Protein AF-S9SXY9-F1 (afdb_monomer_lite)

Foldseek 3Di:
DVVVVLVVLLVVLVVCLLVLLLVLLLVQLVCCVPPPVRDADVVSLLVSLVVSLVSNVVSCVVRVVSLCVVLVVLVPDDPVVLVCQLVVLVVVLVVLVVVLVVLVCVVVVVVVVCVVVVPDPDDPVVVVVVVVVSSVVSSVSSSVNSSSSSNSSSSNSNSVCSVCVVVVVVVVVVVVVVVVVD

Sequence (182 aa):
MKEFLKSREFKKIKLHLGLSIYLLSLVATIKGAVNSGNTFQLLECLSIGVSAFLISFVGMFGNEKTFDDWKGLFNKKSKREKIFFLISPIVLSFLVFVFYYLFIKVPVFFEWLNKVLGLPQEDYLVINITDIFIYFVTLVWNFVCYIVTSMMISMELTFIGIIFFDRISEYYSQIGEKKIND

Organism: NCBI:txid1333865

Structure (mmCIF, N/CA/C/O backbone):
data_AF-S9SXY9-F1
#
_entry.id   AF-S9SXY9-F1
#
loop_
_atom_site.group_PDB
_atom_site.id
_atom_site.type_symbol
_atom_site.label_atom_id
_atom_site.label_alt_id
_atom_site.label_comp_id
_atom_site.label_asym_id
_atom_site.label_entity_id
_atom_site.label_seq_id
_atom_site.pdbx_PDB_ins_code
_atom_site.Cartn_x
_atom_site.Cartn_y
_atom_site.Cartn_z
_atom_site.occupancy
_atom_site.B_iso_or_equiv
_atom_site.auth_seq_id
_atom_site.auth_comp_id
_atom_site.auth_asym_id
_atom_site.auth_atom_id
_atom_site.pdbx_PDB_model_num
ATOM 1 N N . MET A 1 1 ? -28.760 18.469 10.370 1.00 58.09 1 MET A N 1
ATOM 2 C CA . MET A 1 1 ? -27.496 19.248 10.294 1.00 58.09 1 MET A CA 1
ATOM 3 C C . MET A 1 1 ? -26.276 18.461 10.792 1.00 58.09 1 MET A C 1
ATOM 5 O O . MET A 1 1 ? -25.319 18.361 10.037 1.00 58.09 1 MET A O 1
ATOM 9 N N . LYS A 1 2 ? -26.309 17.838 11.987 1.00 61.16 2 LYS A N 1
ATOM 10 C CA . LYS A 1 2 ? -25.191 17.019 12.518 1.00 61.16 2 LYS A CA 1
ATOM 11 C C . LYS A 1 2 ? -24.764 15.854 11.606 1.00 61.16 2 LYS A C 1
ATOM 13 O O . LYS A 1 2 ? -23.576 15.694 11.358 1.00 61.16 2 LYS A O 1
ATOM 18 N N . GLU A 1 3 ? -25.704 15.091 11.042 1.00 61.41 3 GLU A N 1
ATOM 19 C CA . GLU A 1 3 ? -25.364 13.993 10.112 1.00 61.41 3 GLU A CA 1
ATOM 20 C C . GLU A 1 3 ? -24.757 14.480 8.790 1.00 61.41 3 GLU A C 1
ATOM 22 O O . GLU A 1 3 ? -23.839 13.858 8.260 1.00 61.41 3 GLU A O 1
ATOM 27 N N . PHE A 1 4 ? -25.220 15.625 8.285 1.00 56.97 4 PHE A N 1
ATOM 28 C CA . PHE A 1 4 ? -24.675 16.237 7.074 1.00 56.97 4 PHE A CA 1
ATOM 29 C C . PHE A 1 4 ? -23.229 16.715 7.282 1.00 56.97 4 PHE A C 1
ATOM 31 O O . PHE A 1 4 ? -22.378 16.512 6.417 1.00 56.97 4 PHE A O 1
ATOM 38 N N . LEU A 1 5 ? -22.929 17.291 8.453 1.00 60.47 5 LEU A N 1
ATOM 39 C CA . LEU A 1 5 ? -21.571 17.691 8.834 1.00 60.47 5 LEU A CA 1
ATOM 40 C C . LEU A 1 5 ? -20.643 16.472 8.985 1.00 60.47 5 LEU A C 1
ATOM 42 O O . LEU A 1 5 ? -19.595 16.449 8.341 1.00 60.47 5 LEU A O 1
ATOM 46 N N . LYS A 1 6 ? -21.081 15.413 9.688 1.00 63.28 6 LYS A N 1
ATOM 47 C CA . LYS A 1 6 ? -20.341 14.135 9.800 1.00 63.28 6 LYS A CA 1
ATOM 48 C C . LYS A 1 6 ? -20.058 13.500 8.431 1.00 63.28 6 LYS A C 1
ATOM 50 O O . LYS A 1 6 ? -18.955 13.021 8.175 1.00 63.28 6 LYS A O 1
ATOM 55 N N . SER A 1 7 ? -21.037 13.520 7.521 1.00 66.38 7 SER A N 1
ATOM 56 C CA . SER A 1 7 ? -20.883 13.007 6.150 1.00 66.38 7 SER A CA 1
ATOM 57 C C . SER A 1 7 ? -19.852 13.805 5.343 1.00 66.38 7 SER A C 1
ATOM 59 O O . SER A 1 7 ? -19.031 13.231 4.622 1.00 66.38 7 SER A O 1
ATOM 61 N N . ARG A 1 8 ? -19.852 15.137 5.481 1.00 67.56 8 ARG A N 1
ATOM 62 C CA . ARG A 1 8 ? -18.902 16.020 4.795 1.00 67.56 8 ARG A CA 1
ATOM 63 C C . ARG A 1 8 ? -17.474 15.832 5.305 1.00 67.56 8 ARG A C 1
ATOM 65 O O . ARG A 1 8 ? -16.553 15.798 4.494 1.00 67.56 8 ARG A O 1
ATOM 72 N N . GLU A 1 9 ? -17.287 15.692 6.613 1.00 73.06 9 GLU A N 1
ATOM 73 C CA . GLU A 1 9 ? -15.974 15.428 7.217 1.00 73.06 9 GLU A CA 1
ATOM 74 C C . GLU A 1 9 ? -15.414 14.074 6.785 1.00 73.06 9 GLU A C 1
ATOM 76 O O . GLU A 1 9 ? -14.259 13.988 6.373 1.00 73.06 9 GLU A O 1
ATOM 81 N N . PHE A 1 10 ? -16.253 13.040 6.734 1.00 71.25 10 PHE A N 1
ATOM 82 C CA . PHE A 1 10 ? -15.831 11.731 6.242 1.00 71.25 10 PHE A CA 1
ATOM 83 C C . PHE A 1 10 ? -15.423 11.749 4.761 1.00 71.25 10 PHE A C 1
ATOM 85 O O . PHE A 1 10 ? -14.427 11.133 4.376 1.00 71.25 10 PHE A O 1
ATOM 92 N N . LYS A 1 11 ? -16.142 12.503 3.916 1.00 78.25 11 LYS A N 1
ATOM 93 C CA . LYS A 1 11 ? -15.737 12.725 2.517 1.00 78.25 11 LYS A CA 1
ATOM 94 C C . LYS A 1 11 ? -14.382 13.428 2.416 1.00 78.25 11 LYS A C 1
ATOM 96 O O . LYS A 1 11 ? -13.577 13.042 1.573 1.00 78.25 11 LYS A O 1
ATOM 101 N N . LYS A 1 12 ? -14.110 14.419 3.274 1.00 81.50 12 LYS A N 1
ATOM 102 C CA . LYS A 1 12 ? -12.800 15.088 3.325 1.00 81.50 12 LYS A CA 1
ATOM 103 C C . LYS A 1 12 ? -11.689 14.114 3.706 1.00 81.50 12 LYS A C 1
ATOM 105 O O . LYS A 1 12 ? -10.676 14.088 3.024 1.00 81.50 12 LYS A O 1
ATOM 110 N N . ILE A 1 13 ? -11.892 13.282 4.728 1.00 79.38 13 ILE A N 1
ATOM 111 C CA . ILE A 1 13 ? -10.900 12.282 5.166 1.00 79.38 13 ILE A CA 1
ATOM 112 C C . ILE A 1 13 ? -10.555 11.318 4.028 1.00 79.38 13 ILE A C 1
ATOM 114 O O . ILE A 1 13 ? -9.381 11.107 3.741 1.00 79.38 13 ILE A O 1
ATOM 118 N N . LYS A 1 14 ? -11.563 10.791 3.319 1.00 81.44 14 LYS A N 1
ATOM 119 C CA . LYS A 1 14 ? -11.339 9.923 2.149 1.00 81.44 14 LYS A CA 1
ATOM 120 C C . LYS A 1 14 ? -10.548 10.615 1.044 1.00 81.44 14 LYS A C 1
ATOM 122 O O . LYS A 1 14 ? -9.677 9.998 0.437 1.00 81.44 14 LYS A O 1
ATOM 127 N N . LEU A 1 15 ? -10.854 11.883 0.785 1.00 85.31 15 LEU A N 1
ATOM 128 C CA . LEU A 1 15 ? -10.149 12.672 -0.217 1.00 85.31 15 LEU A CA 1
ATOM 129 C C . LEU A 1 15 ? -8.693 12.904 0.200 1.00 85.31 15 LEU A C 1
ATOM 131 O O . LEU A 1 15 ? -7.800 12.676 -0.608 1.00 85.31 15 LEU A O 1
ATOM 135 N N . HIS A 1 16 ? -8.445 13.279 1.458 1.00 85.31 16 HIS A N 1
ATOM 136 C CA . HIS A 1 16 ? -7.093 13.453 1.991 1.00 85.31 16 HIS A CA 1
ATOM 137 C C . HIS A 1 16 ? -6.281 12.159 1.938 1.00 85.31 16 HIS A C 1
ATOM 139 O O . HIS A 1 16 ? -5.134 12.203 1.511 1.00 85.31 16 HIS A O 1
ATOM 145 N N . LEU A 1 17 ? -6.886 11.020 2.285 1.00 86.81 17 LEU A N 1
ATOM 146 C CA . LEU A 1 17 ? -6.261 9.700 2.202 1.00 86.81 17 LEU A CA 1
ATOM 147 C C . LEU A 1 17 ? -5.847 9.343 0.765 1.00 86.81 17 LEU A C 1
ATOM 149 O O . LEU A 1 17 ? -4.712 8.935 0.516 1.00 86.81 17 LEU A O 1
ATOM 153 N N . GLY A 1 18 ? -6.766 9.508 -0.191 1.00 84.75 18 GLY A N 1
ATOM 154 C CA . GLY A 1 18 ? -6.484 9.231 -1.599 1.00 84.75 18 GLY A CA 1
ATOM 155 C C . GLY A 1 18 ? -5.393 10.148 -2.152 1.00 84.75 18 GLY A C 1
ATOM 156 O O . GLY A 1 18 ? -4.448 9.680 -2.786 1.00 84.75 18 GLY A O 1
ATOM 157 N N . LEU A 1 19 ? -5.485 11.446 -1.851 1.00 87.88 19 LEU A N 1
ATOM 158 C CA . LEU A 1 19 ? -4.517 12.442 -2.299 1.00 87.88 19 LEU A CA 1
ATOM 159 C C . LEU A 1 19 ? -3.129 12.203 -1.685 1.00 87.88 19 LEU A C 1
ATOM 161 O O . LEU A 1 19 ? -2.131 12.329 -2.389 1.00 87.88 19 LEU A O 1
ATOM 165 N N . SER A 1 20 ? -3.049 11.828 -0.402 1.00 89.19 20 SER A N 1
ATOM 166 C CA . SER A 1 20 ? -1.771 11.568 0.268 1.00 89.19 20 SER A CA 1
ATOM 167 C C . SER A 1 20 ? -1.061 10.356 -0.320 1.00 89.19 20 SER A C 1
ATOM 169 O O . SER A 1 20 ? 0.129 10.439 -0.607 1.00 89.19 20 SER A O 1
ATOM 171 N N . ILE A 1 21 ? -1.782 9.252 -0.553 1.00 91.25 21 ILE A N 1
ATOM 172 C CA . ILE A 1 21 ? -1.192 8.060 -1.176 1.00 91.25 21 ILE A CA 1
ATOM 173 C C . ILE A 1 21 ? -0.708 8.399 -2.585 1.00 91.25 21 ILE A C 1
ATOM 175 O O . ILE A 1 21 ? 0.423 8.067 -2.930 1.00 91.25 21 ILE A O 1
ATOM 179 N N . TYR A 1 22 ? -1.527 9.095 -3.377 1.00 93.06 22 TYR A N 1
ATOM 180 C CA . TYR A 1 22 ? -1.173 9.476 -4.742 1.00 93.06 22 TYR A CA 1
ATOM 181 C C . TYR A 1 22 ? 0.085 10.354 -4.787 1.00 93.06 22 TYR A C 1
ATOM 183 O O . TYR A 1 22 ? 1.048 10.026 -5.479 1.00 93.06 22 TYR A O 1
ATOM 191 N N . LEU A 1 23 ? 0.102 11.450 -4.021 1.00 91.75 23 LEU A N 1
ATOM 192 C CA . LEU A 1 23 ? 1.211 12.406 -4.025 1.00 91.75 23 LEU A CA 1
ATOM 193 C C . LEU A 1 23 ? 2.496 11.793 -3.472 1.00 91.75 23 LEU A C 1
ATOM 195 O O . LEU A 1 23 ? 3.558 11.985 -4.057 1.00 91.75 23 LEU A O 1
ATOM 199 N N . LEU A 1 24 ? 2.424 11.028 -2.382 1.00 92.62 24 LEU A N 1
ATOM 200 C CA . LEU A 1 24 ? 3.620 10.394 -1.835 1.00 92.62 24 LEU A CA 1
ATOM 201 C C . LEU A 1 24 ? 4.151 9.285 -2.752 1.00 92.62 24 LEU A C 1
ATOM 203 O O . LEU A 1 24 ? 5.363 9.153 -2.896 1.00 92.62 24 LEU A O 1
ATOM 207 N N . SER A 1 25 ? 3.272 8.541 -3.430 1.00 92.38 25 SER A N 1
ATOM 208 C CA . SER A 1 25 ? 3.687 7.548 -4.434 1.00 92.38 25 SER A CA 1
ATOM 209 C C . SER A 1 25 ? 4.377 8.214 -5.623 1.00 92.38 25 SER A C 1
ATOM 211 O O . SER A 1 25 ? 5.359 7.689 -6.146 1.00 92.38 25 SER A O 1
ATOM 213 N N . LEU A 1 26 ? 3.910 9.402 -6.026 1.00 92.00 26 LEU A N 1
ATOM 214 C CA . LEU A 1 26 ? 4.546 10.203 -7.072 1.00 92.00 26 LEU A CA 1
ATOM 215 C C . LEU A 1 26 ? 5.954 10.625 -6.634 1.00 92.00 26 LEU A C 1
ATOM 217 O O . LEU A 1 26 ? 6.915 10.428 -7.374 1.00 92.00 26 LEU A O 1
ATOM 221 N N . VAL A 1 27 ? 6.083 11.148 -5.411 1.00 90.75 27 VAL A N 1
ATOM 222 C CA . VAL A 1 27 ? 7.375 11.543 -4.831 1.00 90.75 27 VAL A CA 1
ATOM 223 C C . VAL A 1 27 ? 8.329 10.350 -4.756 1.00 90.75 27 VAL A C 1
ATOM 225 O O . VAL A 1 27 ? 9.476 10.472 -5.184 1.00 90.75 27 VAL A O 1
ATOM 228 N N . ALA A 1 28 ? 7.866 9.190 -4.286 1.00 90.81 28 ALA A N 1
ATOM 229 C CA . ALA A 1 28 ? 8.668 7.969 -4.220 1.00 90.81 28 ALA A CA 1
ATOM 230 C C . ALA A 1 28 ? 9.111 7.489 -5.611 1.00 90.81 28 ALA A C 1
ATOM 232 O O . ALA A 1 28 ? 10.259 7.086 -5.790 1.00 90.81 28 ALA A O 1
ATOM 233 N N . THR A 1 29 ? 8.242 7.605 -6.618 1.00 88.06 29 THR A N 1
ATOM 234 C CA . THR A 1 29 ? 8.566 7.255 -8.009 1.00 88.06 29 THR A CA 1
ATOM 235 C C . THR A 1 29 ? 9.650 8.167 -8.575 1.00 88.06 29 THR A C 1
ATOM 237 O O . THR A 1 29 ? 10.644 7.681 -9.110 1.00 88.06 29 THR A O 1
ATOM 240 N N . ILE A 1 30 ? 9.505 9.487 -8.409 1.00 87.06 30 ILE A N 1
ATOM 241 C CA . ILE A 1 30 ? 10.501 10.468 -8.866 1.00 87.06 30 ILE A CA 1
ATOM 242 C C . ILE A 1 30 ? 11.830 10.246 -8.139 1.00 87.06 30 ILE A C 1
ATOM 244 O O . ILE A 1 30 ? 12.882 10.187 -8.771 1.00 87.06 30 ILE A O 1
ATOM 248 N N . LYS A 1 31 ? 11.795 10.055 -6.815 1.00 86.94 31 LYS A N 1
ATOM 249 C CA . LYS A 1 31 ? 12.986 9.747 -6.013 1.00 86.94 31 LYS A CA 1
ATOM 250 C C . LYS A 1 31 ? 13.667 8.467 -6.499 1.00 86.94 31 LYS A C 1
ATOM 252 O O . LYS A 1 31 ? 14.889 8.442 -6.617 1.00 86.94 31 LYS A O 1
ATOM 257 N N . GLY A 1 32 ? 12.887 7.436 -6.818 1.00 84.06 32 GLY A N 1
ATOM 258 C CA . GLY A 1 32 ? 13.380 6.174 -7.357 1.00 84.06 32 GLY A CA 1
ATOM 259 C C . GLY A 1 32 ? 14.069 6.338 -8.714 1.00 84.06 32 GLY A C 1
ATOM 260 O O . GLY A 1 32 ? 15.161 5.800 -8.925 1.00 84.06 32 GLY A O 1
ATOM 261 N N . ALA A 1 33 ? 13.460 7.125 -9.604 1.00 82.81 33 ALA A N 1
ATOM 262 C CA . ALA A 1 33 ? 13.981 7.458 -10.926 1.00 82.81 33 ALA A CA 1
ATOM 263 C C . ALA A 1 33 ? 15.299 8.248 -10.861 1.00 82.81 33 ALA A C 1
ATOM 265 O O . ALA A 1 33 ? 16.221 7.939 -11.612 1.00 82.81 33 ALA A O 1
ATOM 266 N N . VAL A 1 34 ? 15.407 9.212 -9.939 1.00 83.19 34 VAL A N 1
ATOM 267 C CA . VAL A 1 34 ? 16.585 10.088 -9.802 1.00 83.19 34 VAL A CA 1
ATOM 268 C C . VAL A 1 34 ? 17.732 9.412 -9.043 1.00 83.19 34 VAL A C 1
ATOM 270 O O . VAL A 1 34 ? 18.881 9.526 -9.456 1.00 83.19 34 VAL A O 1
ATOM 273 N N . ASN A 1 35 ? 17.445 8.696 -7.949 1.00 79.81 35 ASN A N 1
ATOM 274 C CA . ASN A 1 35 ? 18.482 8.254 -7.003 1.00 79.81 35 ASN A CA 1
ATOM 275 C C . ASN A 1 35 ? 18.799 6.755 -7.047 1.00 79.81 35 ASN A C 1
ATOM 277 O O . ASN A 1 35 ? 19.782 6.330 -6.448 1.00 79.81 35 ASN A O 1
ATOM 281 N N . SER A 1 36 ? 17.967 5.932 -7.691 1.00 70.06 36 SER A N 1
ATOM 282 C CA . SER A 1 36 ? 18.099 4.469 -7.605 1.00 70.06 36 SER A CA 1
ATOM 283 C C . SER A 1 36 ? 17.848 3.747 -8.924 1.00 70.06 36 SER A C 1
ATOM 285 O O . SER A 1 36 ? 17.390 2.608 -8.923 1.00 70.06 36 SER A O 1
ATOM 287 N N . GLY A 1 37 ? 18.102 4.410 -10.055 1.00 72.12 37 GLY A N 1
ATOM 288 C CA . GLY A 1 37 ? 17.982 3.787 -11.376 1.00 72.12 37 GLY A CA 1
ATOM 289 C C . GLY A 1 37 ? 16.571 3.282 -11.687 1.00 72.12 37 GLY A C 1
ATOM 290 O O . GLY A 1 37 ? 16.428 2.246 -12.324 1.00 72.12 37 GLY A O 1
ATOM 291 N N . ASN A 1 38 ? 15.537 3.986 -11.209 1.00 75.31 38 ASN A N 1
ATOM 292 C CA . ASN A 1 38 ? 14.130 3.609 -11.377 1.00 75.31 38 ASN A CA 1
ATOM 293 C C . ASN A 1 38 ? 13.785 2.233 -10.767 1.00 75.31 38 ASN A C 1
ATOM 295 O O . ASN A 1 38 ? 13.028 1.450 -11.339 1.00 75.31 38 ASN A O 1
ATOM 299 N N . THR A 1 39 ? 14.344 1.930 -9.592 1.00 79.88 39 THR A N 1
ATOM 300 C CA . THR A 1 39 ? 14.008 0.719 -8.832 1.00 79.88 39 THR A CA 1
ATOM 301 C C . THR A 1 39 ? 12.906 0.976 -7.805 1.00 79.88 39 THR A C 1
ATOM 303 O O . THR A 1 39 ? 12.825 2.039 -7.182 1.00 79.88 39 THR A O 1
ATOM 306 N N . PHE A 1 40 ? 12.038 -0.018 -7.624 1.00 83.62 40 PHE A N 1
ATOM 307 C CA . PHE A 1 40 ? 11.000 -0.005 -6.601 1.00 83.62 40 PHE A CA 1
ATOM 308 C C . PHE A 1 40 ? 11.579 -0.183 -5.192 1.00 83.62 40 PHE A C 1
ATOM 310 O O . PHE A 1 40 ? 12.392 -1.075 -4.946 1.00 83.62 40 PHE A O 1
ATOM 317 N N . GLN A 1 41 ? 11.102 0.626 -4.246 1.00 87.75 41 GLN A N 1
ATOM 318 C CA . GLN A 1 41 ? 11.558 0.636 -2.859 1.00 87.75 41 GLN A CA 1
ATOM 319 C C . GLN A 1 41 ? 10.403 0.313 -1.906 1.00 87.75 41 GLN A C 1
ATOM 321 O O . GLN A 1 41 ? 9.564 1.155 -1.589 1.00 87.75 41 GLN A O 1
ATOM 326 N N . LEU A 1 42 ? 10.387 -0.910 -1.374 1.00 86.38 42 LEU A N 1
ATOM 327 C CA . LEU A 1 42 ? 9.345 -1.348 -0.438 1.00 86.38 42 LEU A CA 1
ATOM 328 C C . LEU A 1 42 ? 9.270 -0.481 0.832 1.00 86.38 42 LEU A C 1
ATOM 330 O O . LEU A 1 42 ? 8.190 -0.269 1.381 1.00 86.38 42 LEU A O 1
ATOM 334 N N . LEU A 1 43 ? 10.406 0.050 1.289 1.00 88.69 43 LEU A N 1
ATOM 335 C CA . LEU A 1 43 ? 10.459 0.900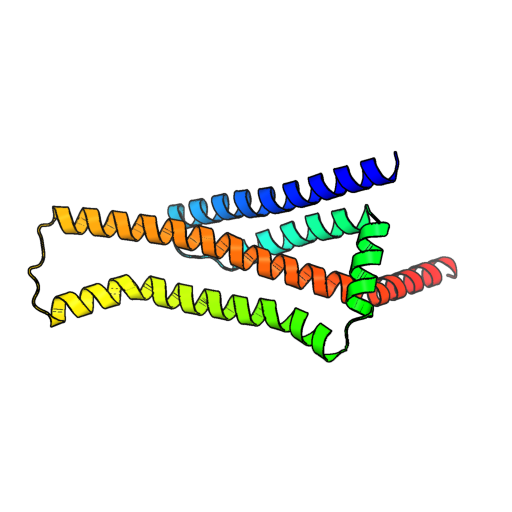 2.478 1.00 88.69 43 LEU A CA 1
ATOM 336 C C . LEU A 1 43 ? 9.634 2.185 2.313 1.00 88.69 43 LEU A C 1
ATOM 338 O O . LEU A 1 43 ? 8.946 2.601 3.244 1.00 88.69 43 LEU A O 1
ATOM 342 N N . GLU A 1 44 ? 9.646 2.777 1.118 1.00 91.50 44 GLU A N 1
ATOM 343 C CA . GLU A 1 44 ? 8.809 3.939 0.811 1.00 91.50 44 GLU A CA 1
ATOM 344 C C . GLU A 1 44 ? 7.325 3.550 0.874 1.00 91.50 44 GLU A C 1
ATOM 346 O O . GLU A 1 44 ? 6.527 4.261 1.480 1.00 91.50 44 GLU A O 1
ATOM 351 N N . CYS A 1 45 ? 6.950 2.365 0.374 1.00 91.38 45 CYS A N 1
ATOM 352 C CA . CYS A 1 45 ? 5.567 1.889 0.469 1.00 91.38 45 CYS A CA 1
ATOM 353 C C . CYS A 1 45 ? 5.081 1.756 1.917 1.00 91.38 45 CYS A C 1
ATOM 355 O O . CYS A 1 45 ? 3.931 2.100 2.199 1.00 91.38 45 CYS A O 1
ATOM 357 N N . LEU A 1 46 ? 5.946 1.271 2.819 1.00 90.88 46 LEU A N 1
ATOM 358 C CA . LEU A 1 46 ? 5.674 1.180 4.257 1.00 90.88 46 LEU A CA 1
ATOM 359 C C . LEU A 1 46 ? 5.454 2.564 4.869 1.00 90.88 46 LEU A C 1
ATOM 361 O O . LEU A 1 46 ? 4.452 2.767 5.549 1.00 90.88 46 LEU A O 1
ATOM 365 N N . SER A 1 47 ? 6.334 3.525 4.579 1.00 91.88 47 SER A N 1
ATOM 366 C CA . SER A 1 47 ? 6.209 4.910 5.057 1.00 91.88 47 SER A CA 1
ATOM 367 C C . SER A 1 47 ? 4.882 5.552 4.630 1.00 91.88 47 SER A C 1
ATOM 369 O O . SER A 1 47 ? 4.141 6.112 5.448 1.00 91.88 47 SER A O 1
ATOM 371 N N . ILE A 1 48 ? 4.527 5.398 3.352 1.00 93.06 48 ILE A N 1
ATOM 372 C CA . ILE A 1 48 ? 3.270 5.905 2.792 1.00 93.06 48 ILE A CA 1
ATOM 373 C C . ILE A 1 48 ? 2.074 5.181 3.414 1.00 93.06 48 ILE A C 1
ATOM 375 O O . ILE A 1 48 ? 1.108 5.826 3.815 1.00 93.06 48 ILE A O 1
ATOM 379 N N . GLY A 1 49 ? 2.138 3.853 3.524 1.00 91.25 49 GLY A N 1
ATOM 380 C CA . GLY A 1 49 ? 1.066 3.026 4.073 1.00 91.25 49 GLY A CA 1
ATOM 381 C C . GLY A 1 49 ? 0.770 3.332 5.541 1.00 91.25 49 GLY A C 1
ATOM 382 O O . GLY A 1 49 ? -0.395 3.463 5.912 1.00 91.25 49 GLY A O 1
ATOM 383 N N . VAL A 1 50 ? 1.805 3.527 6.364 1.00 91.38 50 VAL A N 1
ATOM 384 C CA . VAL A 1 50 ? 1.671 3.948 7.769 1.00 91.38 50 VAL A CA 1
ATOM 385 C C . VAL A 1 50 ? 1.065 5.347 7.857 1.00 91.38 50 VAL A C 1
ATOM 387 O O . VAL A 1 50 ? 0.141 5.569 8.636 1.00 91.38 50 VAL A O 1
ATOM 390 N N . SER A 1 51 ? 1.525 6.281 7.024 1.00 91.75 51 SER A N 1
ATOM 391 C CA . SER A 1 51 ? 0.986 7.647 6.989 1.00 91.75 51 SER A CA 1
ATOM 392 C C . SER A 1 51 ? -0.496 7.661 6.595 1.00 91.75 51 SER A C 1
ATOM 394 O O . SER A 1 51 ? -1.320 8.301 7.246 1.00 91.75 51 SER A O 1
ATOM 396 N N . ALA A 1 52 ? -0.855 6.893 5.566 1.00 90.88 52 ALA A N 1
ATOM 397 C CA . ALA A 1 52 ? -2.228 6.705 5.117 1.00 90.88 52 ALA A CA 1
ATOM 398 C C . ALA A 1 52 ? -3.102 6.037 6.192 1.00 90.88 52 ALA A C 1
ATOM 400 O O . ALA A 1 52 ? -4.224 6.476 6.442 1.00 90.88 52 ALA A O 1
ATOM 401 N N . PHE A 1 53 ? -2.573 5.019 6.879 1.00 90.62 53 PHE A N 1
ATOM 402 C CA . PHE A 1 53 ? -3.228 4.412 8.037 1.00 90.62 53 PHE A CA 1
ATOM 403 C C . PHE A 1 53 ? -3.523 5.453 9.118 1.00 90.62 53 PHE A C 1
ATOM 405 O O . PHE A 1 53 ? -4.666 5.541 9.551 1.00 90.62 53 PHE A O 1
ATOM 412 N N . LEU A 1 54 ? -2.549 6.277 9.512 1.00 88.69 54 LEU A N 1
ATOM 413 C CA . LEU A 1 54 ? -2.751 7.298 10.542 1.00 88.69 54 LEU A CA 1
ATOM 414 C C . LEU A 1 54 ? -3.844 8.297 10.145 1.00 88.69 54 LEU A C 1
ATOM 416 O O . LEU A 1 54 ? -4.727 8.580 10.950 1.00 88.69 54 LEU A O 1
ATOM 420 N N . ILE A 1 55 ? -3.843 8.772 8.895 1.00 85.69 55 ILE A N 1
ATOM 421 C CA . ILE A 1 55 ? -4.884 9.674 8.375 1.00 85.69 55 ILE A CA 1
ATOM 422 C C . ILE A 1 55 ? -6.265 9.012 8.457 1.00 85.69 55 ILE A C 1
ATOM 424 O O . ILE A 1 55 ? -7.223 9.621 8.940 1.00 85.69 55 ILE A O 1
ATOM 428 N N . SER A 1 56 ? -6.374 7.763 7.998 1.00 82.88 56 SER A N 1
ATOM 429 C CA . SER A 1 56 ? -7.638 7.026 8.001 1.00 82.88 56 SER A CA 1
ATOM 430 C C . SER A 1 56 ? -8.119 6.728 9.420 1.00 82.88 56 SER A C 1
ATOM 432 O O . SER A 1 56 ? -9.288 6.940 9.734 1.00 82.88 56 SER A O 1
ATOM 434 N N . PHE A 1 57 ? -7.225 6.265 10.290 1.00 81.25 57 PHE A N 1
ATOM 435 C CA . PHE A 1 57 ? -7.545 5.833 11.643 1.00 81.25 57 PHE A CA 1
ATOM 436 C C . PHE A 1 57 ? -7.918 7.017 12.537 1.00 81.25 57 PHE A C 1
ATOM 438 O O . PHE A 1 57 ? -8.963 6.978 13.180 1.00 81.25 57 PHE A O 1
ATOM 445 N N . VAL A 1 58 ? -7.146 8.111 12.505 1.00 81.81 58 VAL A N 1
ATOM 446 C CA . VAL A 1 58 ? -7.485 9.361 13.213 1.00 81.81 58 VAL A CA 1
ATOM 447 C C . VAL A 1 58 ? -8.795 9.940 12.682 1.00 81.81 58 VAL A C 1
ATOM 449 O O . VAL A 1 58 ? -9.657 10.345 13.462 1.00 81.81 58 VAL A O 1
ATOM 452 N N . GLY A 1 59 ? -8.987 9.936 11.361 1.00 77.62 59 GLY A N 1
ATOM 453 C CA . GLY A 1 59 ? -10.222 10.414 10.746 1.00 77.62 59 GLY A CA 1
ATOM 454 C C . GLY A 1 59 ? -11.453 9.585 11.132 1.00 77.62 59 GLY A C 1
ATOM 455 O O . GLY A 1 59 ? -12.524 10.143 11.368 1.00 77.62 59 GLY A O 1
ATOM 456 N N . MET A 1 60 ? -11.313 8.262 11.230 1.00 75.81 60 MET A N 1
ATOM 457 C CA . MET A 1 60 ? -12.367 7.380 11.731 1.00 75.81 60 MET A CA 1
ATOM 458 C C . MET A 1 60 ? -12.652 7.628 13.214 1.00 75.81 60 MET A C 1
ATOM 460 O O . MET A 1 60 ? -13.819 7.744 13.572 1.00 75.81 60 MET A O 1
ATOM 464 N N . PHE A 1 61 ? -11.618 7.768 14.050 1.00 73.75 61 PHE A N 1
ATOM 465 C CA . PHE A 1 61 ? -11.765 8.074 15.478 1.00 73.75 61 PHE A CA 1
ATOM 466 C C . PHE A 1 61 ? -12.505 9.384 15.734 1.00 73.75 61 PHE A C 1
ATOM 468 O O . PHE A 1 61 ? -13.387 9.439 16.586 1.00 73.75 61 PHE A O 1
ATOM 475 N N . GLY A 1 62 ? -12.211 10.426 14.952 1.00 71.19 62 GLY A N 1
ATOM 476 C CA . GLY A 1 62 ? -12.927 11.703 15.022 1.00 71.19 62 GLY A CA 1
ATOM 477 C C . GLY A 1 62 ? -14.414 11.607 14.646 1.00 71.19 62 GLY A C 1
ATOM 478 O O . GLY A 1 62 ? -15.173 12.549 14.867 1.00 71.19 62 GLY A O 1
ATOM 479 N N . ASN A 1 63 ? -14.858 10.474 14.094 1.00 74.75 63 ASN A N 1
ATOM 480 C CA . ASN A 1 63 ? -16.242 10.209 13.734 1.00 74.75 63 ASN A CA 1
ATOM 481 C C . ASN A 1 63 ? -16.726 8.888 14.355 1.00 74.75 63 ASN A C 1
ATOM 483 O O . ASN A 1 63 ? -16.875 7.883 13.661 1.00 74.75 63 ASN A O 1
ATOM 487 N N . GLU A 1 64 ? -17.077 8.937 15.644 1.00 71.88 64 GLU A N 1
ATOM 488 C CA . GLU A 1 64 ? -17.554 7.792 16.448 1.00 71.88 64 GLU A CA 1
ATOM 489 C C . GLU A 1 64 ? -18.583 6.906 15.732 1.00 71.88 64 GLU A C 1
ATOM 491 O O . GLU A 1 64 ? -18.468 5.692 15.754 1.00 71.88 64 GLU A O 1
ATOM 496 N N . LYS A 1 65 ? -19.532 7.499 14.989 1.00 76.50 65 LYS A N 1
ATOM 497 C CA . LYS A 1 65 ? -20.568 6.728 14.269 1.00 76.50 65 LYS A CA 1
ATOM 498 C C . LYS A 1 65 ? -19.935 5.827 13.208 1.00 76.50 65 LYS A C 1
ATOM 500 O O . LYS A 1 65 ? -20.301 4.673 13.072 1.00 76.50 65 LYS A O 1
ATOM 505 N N . THR A 1 66 ? -18.964 6.359 12.470 1.00 74.25 66 THR A N 1
ATOM 506 C CA . THR A 1 66 ? -18.261 5.595 11.434 1.00 74.25 66 THR A CA 1
ATOM 507 C C . THR A 1 66 ? -17.342 4.555 12.054 1.00 74.25 66 THR A C 1
ATOM 509 O O . THR A 1 66 ? -17.273 3.437 11.554 1.00 74.25 66 THR A O 1
ATOM 512 N N . PHE A 1 67 ? -16.645 4.906 13.134 1.00 80.19 67 PHE A N 1
ATOM 513 C CA . PHE A 1 67 ? -15.803 3.957 13.848 1.00 80.19 67 PHE A CA 1
ATOM 514 C C . PHE A 1 67 ? -16.621 2.777 14.392 1.00 80.19 67 PHE A C 1
ATOM 516 O O . PHE A 1 67 ? -16.277 1.627 14.122 1.00 80.19 67 PHE A O 1
ATOM 523 N N . ASP A 1 68 ? -17.744 3.054 15.053 1.00 80.69 68 ASP A N 1
ATOM 524 C CA . ASP A 1 68 ? -18.652 2.044 15.597 1.00 80.69 68 ASP A CA 1
ATOM 525 C C . ASP A 1 68 ? -19.325 1.215 14.503 1.00 80.69 68 ASP A C 1
ATOM 527 O O . ASP A 1 68 ? -19.442 -0.002 14.648 1.00 80.69 68 ASP A O 1
ATOM 531 N N . ASP A 1 69 ? -19.706 1.831 13.379 1.00 82.25 69 ASP A N 1
ATOM 532 C CA . ASP A 1 69 ? -20.242 1.114 12.220 1.00 82.25 69 ASP A CA 1
ATOM 533 C C . ASP A 1 69 ? -19.205 0.119 11.676 1.00 82.25 69 ASP A C 1
ATOM 535 O O . ASP A 1 69 ? -19.515 -1.057 11.475 1.00 82.25 69 ASP A O 1
ATOM 539 N N . TRP A 1 70 ? -17.955 0.554 11.482 1.00 80.44 70 TRP A N 1
ATOM 540 C CA . TRP A 1 70 ? -16.868 -0.301 10.996 1.00 80.44 70 TRP A CA 1
ATOM 541 C C . TRP A 1 70 ? -16.523 -1.409 11.988 1.00 80.44 70 TRP A C 1
ATOM 543 O O . TRP A 1 70 ? -16.442 -2.580 11.610 1.00 80.44 70 TRP A O 1
ATOM 553 N N . LYS A 1 71 ? -16.378 -1.065 13.266 1.00 84.12 71 LYS A N 1
ATOM 554 C CA . LYS A 1 71 ? -16.133 -2.016 14.348 1.00 84.12 71 LYS A CA 1
ATOM 555 C C . LYS A 1 71 ? -17.271 -3.029 14.466 1.00 84.12 71 LYS A C 1
ATOM 557 O O . LYS A 1 71 ? -17.016 -4.226 14.562 1.00 84.12 71 LYS A O 1
ATOM 562 N N . GLY A 1 72 ? -18.523 -2.586 14.387 1.00 82.44 72 GLY A N 1
ATOM 563 C CA . GLY A 1 72 ? -19.709 -3.439 14.398 1.00 82.44 72 GLY A CA 1
ATOM 564 C C . GLY A 1 72 ? -19.764 -4.379 13.194 1.00 82.44 72 GLY A C 1
ATOM 565 O O . GLY A 1 72 ? -20.068 -5.563 13.346 1.00 82.44 72 GLY A O 1
ATOM 566 N N . LEU A 1 73 ? -19.410 -3.888 12.006 1.00 82.31 73 LEU A N 1
ATOM 567 C CA . LEU A 1 73 ? -19.329 -4.685 10.780 1.00 82.31 73 LEU A CA 1
ATOM 568 C C . LEU A 1 73 ? -18.247 -5.767 10.898 1.00 82.31 73 LEU A C 1
ATOM 570 O O . LEU A 1 73 ? -18.489 -6.917 10.535 1.00 82.31 73 LEU A O 1
ATOM 574 N N . PHE A 1 74 ? -17.090 -5.437 11.477 1.00 78.62 74 PHE A N 1
ATOM 575 C CA . PHE A 1 74 ? -16.030 -6.407 11.750 1.00 78.62 74 PHE A CA 1
ATOM 576 C C . PHE A 1 74 ? -16.396 -7.391 12.859 1.00 78.62 74 PHE A C 1
ATOM 578 O O . PHE A 1 74 ? -16.136 -8.583 12.718 1.00 78.62 74 PHE A O 1
ATOM 585 N N . ASN A 1 75 ? -17.042 -6.946 13.934 1.00 79.38 75 ASN A N 1
ATOM 586 C CA . ASN A 1 75 ? -17.421 -7.813 15.048 1.00 79.38 75 ASN A CA 1
ATOM 587 C C . ASN A 1 75 ? -18.493 -8.838 14.676 1.00 79.38 75 ASN A C 1
ATOM 589 O O . ASN A 1 75 ? -18.441 -9.955 15.185 1.00 79.38 75 ASN A O 1
ATOM 593 N N . LYS A 1 76 ? -19.390 -8.498 13.744 1.00 83.56 76 LYS A N 1
ATOM 594 C CA . LYS A 1 76 ? -20.396 -9.421 13.195 1.00 83.56 76 LYS A CA 1
ATOM 595 C C . LYS A 1 76 ? -19.807 -10.519 12.303 1.00 83.56 76 LYS A C 1
ATOM 597 O O . LYS A 1 76 ? -20.475 -11.523 12.079 1.00 83.56 76 LYS A O 1
ATOM 602 N N . LYS A 1 77 ? -18.582 -10.352 11.790 1.00 83.12 77 LYS A N 1
ATOM 603 C CA . LYS A 1 77 ? -17.918 -11.366 10.959 1.00 83.12 77 LYS A CA 1
ATOM 604 C C . LYS A 1 77 ? -17.460 -12.557 11.798 1.00 83.12 77 LYS A C 1
ATOM 606 O O . LYS A 1 77 ? -16.947 -12.404 12.909 1.00 83.12 77 LYS A O 1
ATOM 611 N N . SER A 1 78 ? -17.575 -13.749 11.225 1.00 86.12 78 SER A N 1
ATOM 612 C CA . SER A 1 78 ? -17.037 -14.980 11.798 1.00 86.12 78 SER A CA 1
ATOM 613 C C . SER A 1 78 ? -15.511 -14.918 11.938 1.00 86.12 78 SER A C 1
ATOM 615 O O . SER A 1 78 ? -14.820 -14.167 11.243 1.00 86.12 78 SER A O 1
ATOM 617 N N . LYS A 1 79 ? -14.946 -15.763 12.811 1.00 82.94 79 LYS A N 1
ATOM 618 C CA . LYS A 1 79 ? -13.486 -15.868 12.991 1.00 82.94 79 LYS A CA 1
ATOM 619 C C . LYS A 1 79 ? -12.761 -16.152 11.666 1.00 82.94 79 LYS A C 1
ATOM 621 O O . LYS A 1 79 ? -11.701 -15.585 11.422 1.00 82.94 79 LYS A O 1
ATOM 626 N N . ARG A 1 80 ? -13.351 -16.983 10.797 1.00 84.62 80 ARG A N 1
ATOM 627 C CA . ARG A 1 80 ? -12.796 -17.325 9.477 1.00 84.62 80 ARG A CA 1
ATOM 628 C C . ARG A 1 80 ? -12.765 -16.120 8.540 1.00 84.62 80 ARG A C 1
ATOM 630 O O . ARG A 1 80 ? -11.759 -15.899 7.877 1.00 84.62 80 ARG A O 1
ATOM 637 N N . GLU A 1 81 ? -13.830 -15.326 8.512 1.00 85.56 81 GLU A N 1
ATOM 638 C CA . GLU A 1 81 ? -13.877 -14.108 7.699 1.00 85.56 81 GLU A CA 1
ATOM 639 C C . GLU A 1 81 ? -12.869 -13.069 8.188 1.00 85.56 81 GLU A C 1
ATOM 641 O O . GLU A 1 81 ? -12.159 -12.496 7.372 1.00 85.56 81 GLU A O 1
ATOM 646 N N . LYS A 1 82 ? -12.744 -12.859 9.505 1.00 83.12 82 LYS A N 1
ATOM 647 C CA . LYS A 1 82 ? -11.733 -11.946 10.069 1.00 83.12 82 LYS A CA 1
ATOM 648 C C . LYS A 1 82 ? -10.315 -12.332 9.635 1.00 83.12 82 LYS A C 1
ATOM 650 O O . LYS A 1 82 ? -9.558 -11.473 9.201 1.00 83.12 82 LYS A O 1
ATOM 655 N N . ILE A 1 83 ? -9.988 -13.625 9.692 1.00 85.19 83 ILE A N 1
ATOM 656 C CA . ILE A 1 83 ? -8.702 -14.153 9.216 1.00 85.19 83 ILE A CA 1
ATOM 657 C C . ILE A 1 83 ? -8.531 -13.908 7.710 1.00 85.19 83 ILE A C 1
ATOM 659 O O . ILE A 1 83 ? -7.461 -13.493 7.280 1.00 85.19 83 ILE A O 1
ATOM 663 N N . PHE A 1 84 ? -9.579 -14.110 6.908 1.00 86.00 84 PHE A N 1
ATOM 664 C CA . PHE A 1 84 ? -9.530 -13.837 5.471 1.00 86.00 84 PHE A CA 1
ATOM 665 C C . PHE A 1 84 ? -9.232 -12.361 5.162 1.00 86.00 84 PHE A C 1
ATOM 667 O O . PHE A 1 84 ? -8.396 -12.087 4.307 1.00 86.00 84 PHE A O 1
ATOM 674 N N . PHE A 1 85 ? -9.854 -11.415 5.876 1.00 82.94 85 PHE A N 1
ATOM 675 C CA . PHE A 1 85 ? -9.596 -9.980 5.683 1.00 82.94 85 PHE A CA 1
ATOM 676 C C . PHE A 1 85 ? -8.167 -9.555 6.043 1.00 82.94 85 PHE A C 1
ATOM 678 O O . PHE A 1 85 ? -7.680 -8.622 5.421 1.00 82.94 85 PHE A O 1
ATOM 685 N N . LEU A 1 86 ? -7.511 -10.236 6.988 1.00 85.06 86 LEU A N 1
ATOM 686 C CA . LEU A 1 86 ? -6.103 -9.995 7.349 1.00 85.06 86 LEU A CA 1
ATOM 687 C C . LEU A 1 86 ? -5.128 -10.662 6.363 1.00 85.06 86 LEU A C 1
ATOM 689 O O . LEU A 1 86 ? -4.077 -10.141 6.015 1.00 85.06 86 LEU A O 1
ATOM 693 N N . ILE A 1 87 ? -5.459 -11.857 5.873 1.00 87.25 87 ILE A N 1
ATOM 694 C CA . ILE A 1 87 ? -4.560 -12.585 4.966 1.00 87.25 87 ILE A CA 1
ATOM 695 C C . ILE A 1 87 ? -4.665 -12.055 3.529 1.00 87.25 87 ILE A C 1
ATOM 697 O O . ILE A 1 87 ? -3.675 -12.053 2.798 1.00 87.25 87 ILE A O 1
ATOM 701 N N . SER A 1 88 ? -5.843 -11.595 3.099 1.00 86.19 88 SER A N 1
ATOM 702 C CA . SER A 1 88 ? -6.082 -11.186 1.711 1.00 86.19 88 SER A CA 1
ATOM 703 C C . SER A 1 88 ? -5.146 -10.063 1.231 1.00 86.19 88 SER A C 1
ATOM 705 O O . SER A 1 88 ? -4.581 -10.222 0.147 1.00 86.19 88 SER A O 1
ATOM 707 N N . PRO A 1 89 ? -4.926 -8.957 1.970 1.00 85.00 89 PRO A N 1
ATOM 708 C CA . PRO A 1 89 ? -4.015 -7.891 1.540 1.00 85.00 89 PRO A CA 1
ATOM 709 C C . PRO A 1 89 ? -2.557 -8.355 1.460 1.00 85.00 89 PRO A C 1
ATOM 711 O O . PRO A 1 89 ? -1.821 -7.926 0.570 1.00 85.00 89 PRO A O 1
ATOM 714 N N . ILE A 1 90 ? -2.155 -9.285 2.332 1.00 86.00 90 ILE A N 1
ATOM 715 C CA . ILE A 1 90 ? -0.822 -9.899 2.321 1.00 86.00 90 ILE A CA 1
ATOM 716 C C . ILE A 1 90 ? -0.638 -10.745 1.056 1.00 86.00 90 ILE A C 1
ATOM 718 O O . ILE A 1 90 ? 0.337 -10.569 0.327 1.00 86.00 90 ILE A O 1
ATOM 722 N N . VAL A 1 91 ? -1.594 -11.630 0.752 1.00 87.44 91 VAL A N 1
ATOM 723 C CA . VAL A 1 91 ? -1.558 -12.475 -0.455 1.00 87.44 91 VAL A CA 1
ATOM 724 C C . VAL A 1 91 ? -1.562 -11.621 -1.723 1.00 87.44 91 VAL A C 1
ATOM 726 O O . VAL A 1 91 ? -0.788 -11.873 -2.645 1.00 87.44 91 VAL A O 1
ATOM 729 N N . LEU A 1 92 ? -2.391 -10.577 -1.759 1.00 87.06 92 LEU A N 1
ATOM 730 C CA . LEU A 1 92 ? -2.419 -9.630 -2.869 1.00 87.06 92 LEU A CA 1
ATOM 731 C C . LEU A 1 92 ? -1.096 -8.860 -3.007 1.00 87.06 92 LEU A C 1
ATOM 733 O O . LEU A 1 92 ? -0.641 -8.654 -4.128 1.00 87.06 92 LEU A O 1
ATOM 737 N N . SER A 1 93 ? -0.439 -8.498 -1.902 1.00 84.38 93 SER A N 1
ATOM 738 C CA . SER A 1 93 ? 0.884 -7.858 -1.948 1.00 84.38 93 SER A CA 1
ATOM 739 C C . SER A 1 93 ? 1.926 -8.790 -2.568 1.00 84.38 93 SER A C 1
ATOM 741 O O . SER A 1 93 ? 2.671 -8.373 -3.452 1.00 84.38 93 SER A O 1
ATOM 743 N N . PHE A 1 94 ? 1.940 -10.074 -2.188 1.00 85.44 94 PHE A N 1
ATOM 744 C CA . PHE A 1 94 ? 2.804 -11.077 -2.828 1.00 85.44 94 PHE A CA 1
ATOM 745 C C . PHE A 1 94 ? 2.556 -11.184 -4.334 1.00 85.44 94 PHE A C 1
ATOM 747 O O . PHE A 1 94 ? 3.504 -11.248 -5.113 1.00 85.44 94 PHE A O 1
ATOM 754 N N . LEU A 1 95 ? 1.293 -11.148 -4.752 1.00 87.12 95 LEU A N 1
ATOM 755 C CA . LEU A 1 95 ? 0.915 -11.177 -6.161 1.00 87.12 95 LEU A CA 1
ATOM 756 C C . LEU A 1 95 ? 1.448 -9.946 -6.919 1.00 87.12 95 LEU A C 1
ATOM 758 O O . LEU A 1 95 ? 1.994 -10.096 -8.010 1.00 87.12 95 LEU A O 1
ATOM 762 N N . VAL A 1 96 ? 1.389 -8.751 -6.319 1.00 85.75 96 VAL A N 1
ATOM 763 C CA . VAL A 1 96 ? 2.004 -7.532 -6.878 1.00 85.75 96 VAL A CA 1
ATOM 764 C C . VAL A 1 96 ? 3.519 -7.696 -7.039 1.00 85.75 96 VAL A C 1
ATOM 766 O O . VAL A 1 96 ? 4.050 -7.333 -8.087 1.00 85.75 96 VAL A O 1
ATOM 769 N N . PHE A 1 97 ? 4.216 -8.298 -6.070 1.00 85.19 97 PHE A N 1
ATOM 770 C CA . PHE A 1 97 ? 5.655 -8.569 -6.192 1.00 85.19 97 PHE A CA 1
ATOM 771 C C . PHE A 1 97 ? 5.990 -9.562 -7.305 1.00 85.19 97 PHE A C 1
ATOM 773 O O . PHE A 1 97 ? 6.974 -9.366 -8.017 1.00 85.19 97 PHE A O 1
ATOM 780 N N . VAL A 1 98 ? 5.176 -10.606 -7.483 1.00 85.00 98 VAL A N 1
ATOM 781 C CA . VAL A 1 98 ? 5.343 -11.559 -8.590 1.00 85.00 98 VAL A CA 1
ATOM 782 C C . VAL A 1 98 ? 5.182 -10.842 -9.927 1.00 85.00 98 VAL A C 1
ATOM 784 O O . VAL A 1 98 ? 6.039 -10.983 -10.797 1.00 85.00 98 VAL A O 1
ATOM 787 N N . PHE A 1 99 ? 4.139 -10.023 -10.086 1.00 83.38 99 PHE A N 1
ATOM 788 C CA . PHE A 1 99 ? 3.953 -9.240 -11.308 1.00 83.38 99 PHE A CA 1
ATOM 789 C C . PHE A 1 99 ? 5.083 -8.242 -11.537 1.00 83.38 99 PHE A C 1
ATOM 791 O O . PHE A 1 99 ? 5.563 -8.128 -12.659 1.00 83.38 99 PHE A O 1
ATOM 798 N N . TYR A 1 100 ? 5.557 -7.577 -10.487 1.00 84.44 100 TYR A N 1
ATOM 799 C CA . TYR A 1 100 ? 6.707 -6.684 -10.564 1.00 84.44 100 TYR A CA 1
ATOM 800 C C . TYR A 1 100 ? 7.973 -7.404 -11.043 1.00 84.44 100 TYR A C 1
ATOM 802 O O . TYR A 1 100 ? 8.644 -6.934 -11.961 1.00 84.44 100 TYR A O 1
ATOM 810 N N . TYR A 1 101 ? 8.263 -8.580 -10.482 1.00 81.88 101 TYR A N 1
ATOM 811 C CA . TYR A 1 101 ? 9.387 -9.405 -10.915 1.00 81.88 101 TYR A CA 1
ATOM 812 C C . TYR A 1 101 ? 9.263 -9.819 -12.385 1.00 81.88 101 TYR A C 1
ATOM 814 O O . TYR A 1 101 ? 10.222 -9.687 -13.146 1.00 81.88 101 TYR A O 1
ATOM 822 N N . LEU A 1 102 ? 8.081 -10.294 -12.792 1.00 79.44 102 LEU A N 1
ATOM 823 C CA . LEU A 1 102 ? 7.821 -10.676 -14.178 1.00 79.44 102 LEU A CA 1
ATOM 824 C C . LEU A 1 102 ? 8.025 -9.486 -15.113 1.00 79.44 102 LEU A C 1
ATOM 826 O O . LEU A 1 102 ? 8.718 -9.629 -16.114 1.00 79.44 102 LEU A O 1
ATOM 830 N N . PHE A 1 103 ? 7.511 -8.311 -14.751 1.00 78.19 103 PHE A N 1
ATOM 831 C CA . PHE A 1 103 ? 7.610 -7.092 -15.548 1.00 78.19 103 PHE A CA 1
ATOM 832 C C . PHE A 1 103 ? 9.060 -6.656 -15.792 1.00 78.19 103 PHE A C 1
ATOM 834 O O . PHE A 1 103 ? 9.422 -6.333 -16.918 1.00 78.19 103 PHE A O 1
ATOM 841 N N . ILE A 1 104 ? 9.926 -6.744 -14.777 1.00 74.50 104 ILE A N 1
ATOM 842 C CA . ILE A 1 104 ? 11.370 -6.482 -14.929 1.00 74.50 104 ILE A CA 1
ATOM 843 C C . ILE A 1 104 ? 12.044 -7.496 -15.856 1.00 74.50 104 ILE A C 1
ATOM 845 O O . ILE A 1 104 ? 13.026 -7.180 -16.526 1.00 74.50 104 ILE A O 1
ATOM 849 N N . LYS A 1 105 ? 11.553 -8.735 -15.889 1.00 73.50 105 LYS A N 1
ATOM 850 C CA . LYS A 1 105 ? 12.102 -9.791 -16.745 1.00 73.50 105 LYS A CA 1
ATOM 851 C C . LYS A 1 105 ? 11.579 -9.741 -18.178 1.00 73.50 105 LYS A C 1
ATOM 853 O O . LYS A 1 105 ? 12.200 -10.365 -19.034 1.00 73.50 105 LYS A O 1
ATOM 858 N N . VAL A 1 106 ? 10.510 -8.993 -18.461 1.00 72.44 106 VAL A N 1
ATOM 859 C CA . VAL A 1 106 ? 9.937 -8.868 -19.811 1.00 72.44 106 VAL A CA 1
ATOM 860 C C . VAL A 1 106 ? 10.964 -8.359 -20.838 1.00 72.44 106 VAL A C 1
ATOM 862 O O . VAL A 1 106 ? 11.115 -9.027 -21.859 1.00 72.44 106 VAL A O 1
ATOM 865 N N . PRO A 1 107 ? 11.733 -7.276 -20.597 1.00 69.75 107 PRO A N 1
ATOM 866 C CA . PRO A 1 107 ? 12.767 -6.825 -21.535 1.00 69.75 107 PRO A CA 1
ATOM 867 C C . PRO A 1 107 ? 13.826 -7.895 -21.825 1.00 69.75 107 PRO A C 1
ATOM 869 O O . PRO A 1 107 ? 14.138 -8.161 -22.979 1.00 69.75 107 PRO A O 1
ATOM 872 N N . VAL A 1 108 ? 14.306 -8.580 -20.781 1.00 69.44 108 VAL A N 1
ATOM 873 C CA . VAL A 1 108 ? 15.305 -9.659 -20.894 1.00 69.44 108 VAL A CA 1
ATOM 874 C C . VAL A 1 108 ? 14.751 -10.852 -21.680 1.00 69.44 108 VAL A C 1
ATOM 876 O O . VAL A 1 108 ? 15.465 -11.487 -22.453 1.00 69.44 108 VAL A O 1
ATOM 879 N N . PHE A 1 109 ? 13.465 -11.162 -21.499 1.00 64.00 109 PHE A N 1
ATOM 880 C CA . PHE A 1 109 ? 12.775 -12.198 -22.260 1.00 64.00 109 PHE A CA 1
ATOM 881 C C . PHE A 1 109 ? 12.642 -11.824 -23.741 1.00 64.00 109 PHE A C 1
ATOM 883 O O . PHE A 1 109 ? 12.915 -12.663 -24.596 1.00 64.00 109 PHE A O 1
ATOM 890 N N . PHE A 1 110 ? 12.277 -10.577 -24.051 1.00 66.75 110 PHE A N 1
ATOM 891 C CA . PHE A 1 110 ? 12.212 -10.087 -25.431 1.00 66.75 110 PHE A CA 1
ATOM 892 C C . PHE A 1 110 ? 13.585 -10.078 -26.107 1.00 66.75 110 PHE A C 1
ATOM 894 O O . PHE A 1 110 ? 13.698 -10.487 -27.258 1.00 66.75 110 PHE A O 1
ATOM 901 N N . GLU A 1 111 ? 14.638 -9.688 -25.390 1.00 68.38 111 GLU A N 1
ATOM 902 C CA . GLU A 1 111 ? 16.010 -9.713 -25.901 1.00 68.38 111 GLU A CA 1
ATOM 903 C C . GLU A 1 111 ? 16.474 -11.147 -26.212 1.00 68.38 111 GLU A C 1
ATOM 905 O O . GLU A 1 111 ? 17.005 -11.420 -27.292 1.00 68.38 111 GLU A O 1
ATOM 910 N N . TRP A 1 112 ? 16.198 -12.098 -25.310 1.00 73.50 112 TRP A N 1
ATOM 911 C CA . TRP A 1 112 ? 16.441 -13.522 -25.552 1.00 73.50 112 TRP A CA 1
ATOM 912 C C . TRP A 1 112 ? 15.641 -14.047 -26.754 1.00 73.50 112 TRP A C 1
ATOM 914 O O . TRP A 1 112 ? 16.201 -14.734 -27.608 1.00 73.50 112 TRP A O 1
ATOM 924 N N . LEU A 1 113 ? 14.356 -13.693 -26.856 1.00 67.38 113 LEU A N 1
ATOM 925 C CA . LEU A 1 113 ? 13.469 -14.126 -27.936 1.00 67.38 113 LEU A CA 1
ATOM 926 C C . LEU A 1 113 ? 13.940 -13.600 -29.299 1.00 67.38 113 LEU A C 1
ATOM 928 O O . LEU A 1 113 ? 14.023 -14.369 -30.254 1.00 67.38 113 LEU A O 1
ATOM 932 N N . ASN A 1 114 ? 14.314 -12.321 -29.380 1.00 71.12 114 ASN A N 1
ATOM 933 C CA . ASN A 1 114 ? 14.839 -11.708 -30.600 1.00 71.12 114 ASN A CA 1
ATOM 934 C C . ASN A 1 114 ? 16.129 -12.395 -31.063 1.00 71.12 114 ASN A C 1
ATOM 936 O O . ASN A 1 114 ? 16.293 -12.667 -32.253 1.00 71.12 114 ASN A O 1
ATOM 940 N N . LYS A 1 115 ? 17.009 -12.752 -30.117 1.00 72.44 115 LYS A N 1
ATOM 941 C CA . LYS A 1 115 ? 18.244 -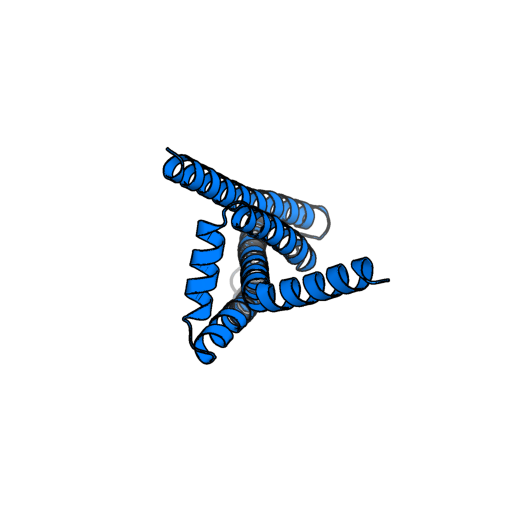13.495 -30.400 1.00 72.44 115 LYS A CA 1
ATOM 942 C C . LYS A 1 115 ? 17.972 -14.911 -30.916 1.00 72.44 115 LYS A C 1
ATOM 944 O O . LYS A 1 115 ? 18.672 -15.373 -31.811 1.00 72.44 115 LYS A O 1
ATOM 949 N N . VAL A 1 116 ? 16.969 -15.597 -30.365 1.00 75.44 116 VAL A N 1
ATOM 950 C CA . VAL A 1 116 ? 16.564 -16.945 -30.803 1.00 75.44 116 VAL A CA 1
ATOM 951 C C . VAL A 1 116 ? 15.899 -16.916 -32.181 1.00 75.44 116 VAL A C 1
ATOM 953 O O . VAL A 1 116 ? 16.144 -17.804 -32.991 1.00 75.44 116 VAL A O 1
ATOM 956 N N . LEU A 1 117 ? 15.079 -15.900 -32.460 1.00 78.00 117 LEU A N 1
ATOM 957 C CA . LEU A 1 117 ? 14.350 -15.763 -33.724 1.00 78.00 117 LEU A CA 1
ATOM 958 C C . LEU A 1 117 ? 15.200 -15.193 -34.871 1.00 78.00 117 LEU A C 1
ATOM 960 O O . LEU A 1 117 ? 14.719 -15.139 -36.000 1.00 78.00 117 LEU A O 1
ATOM 964 N N . GLY A 1 118 ? 16.445 -14.777 -34.606 1.00 64.88 118 GLY A N 1
ATOM 965 C CA . GLY A 1 118 ? 17.348 -14.230 -35.623 1.00 64.88 118 GLY A CA 1
ATOM 966 C C . GLY A 1 118 ? 16.824 -12.949 -36.277 1.00 64.88 118 GLY A C 1
ATOM 967 O O . GLY A 1 118 ? 17.173 -12.660 -37.421 1.00 64.88 118 GLY A O 1
ATOM 968 N N . LEU A 1 119 ? 15.959 -12.207 -35.576 1.00 65.81 119 LEU A N 1
ATOM 969 C CA . LEU A 1 119 ? 15.419 -10.945 -36.070 1.00 65.81 119 LEU A CA 1
ATOM 970 C C . LEU A 1 119 ? 16.562 -9.922 -36.198 1.00 65.81 119 LEU A C 1
ATOM 972 O O . LEU A 1 119 ? 17.447 -9.896 -35.336 1.00 65.81 119 LEU A O 1
ATOM 976 N N . PRO A 1 120 ? 16.582 -9.102 -37.265 1.00 60.19 120 PRO A N 1
ATOM 977 C CA . PRO A 1 120 ? 17.636 -8.116 -37.466 1.00 60.19 120 PRO A CA 1
ATOM 978 C C . PRO A 1 120 ? 17.718 -7.184 -36.252 1.00 60.19 120 PRO A C 1
ATOM 980 O O . PRO A 1 120 ? 16.703 -6.660 -35.797 1.00 60.19 120 PRO A O 1
ATOM 983 N N . GLN A 1 121 ? 18.927 -6.996 -35.714 1.00 57.56 121 GLN A N 1
ATOM 984 C CA . GLN A 1 121 ? 19.187 -5.936 -34.742 1.00 57.56 121 GLN A CA 1
ATOM 985 C C . GLN A 1 121 ? 18.969 -4.605 -35.461 1.00 57.56 121 GLN A C 1
ATOM 987 O O . GLN A 1 121 ? 19.788 -4.208 -36.288 1.00 57.56 121 GLN A O 1
ATOM 992 N N . GLU A 1 122 ? 17.822 -3.977 -35.206 1.00 60.44 122 GLU A N 1
ATOM 993 C CA . GLU A 1 122 ? 17.471 -2.693 -35.805 1.00 60.44 122 GLU A CA 1
ATOM 994 C C . GLU A 1 122 ? 18.456 -1.592 -35.385 1.00 60.44 122 GLU A C 1
ATOM 996 O O . GLU A 1 122 ? 19.103 -1.668 -34.338 1.00 60.44 122 GLU A O 1
ATOM 1001 N N . ASP A 1 123 ? 18.567 -0.579 -36.246 1.00 59.72 123 ASP A N 1
ATOM 1002 C CA . ASP A 1 123 ? 19.462 0.571 -36.139 1.00 59.72 123 ASP A CA 1
ATOM 1003 C C . ASP A 1 123 ? 19.567 1.155 -34.718 1.00 59.72 123 ASP A C 1
ATOM 1005 O O . ASP A 1 123 ? 18.602 1.198 -33.953 1.00 59.72 123 ASP A O 1
ATOM 1009 N N . TYR A 1 124 ? 20.729 1.732 -34.392 1.00 59.72 124 TYR A N 1
ATOM 1010 C CA . TYR A 1 124 ? 21.030 2.376 -33.099 1.00 59.72 124 TYR A CA 1
ATOM 1011 C C . TYR A 1 124 ? 19.941 3.359 -32.604 1.00 59.72 124 TYR A C 1
ATOM 1013 O O . TYR A 1 124 ? 19.727 3.516 -31.401 1.00 59.72 124 TYR A O 1
ATOM 1021 N N . LEU A 1 125 ? 19.213 4.006 -33.523 1.00 59.38 125 LEU A N 1
ATOM 1022 C CA . LEU A 1 125 ? 18.086 4.891 -33.207 1.00 59.38 125 LEU A CA 1
ATOM 1023 C C . LEU A 1 125 ? 16.862 4.149 -32.648 1.00 59.38 125 LEU A C 1
ATOM 1025 O O . LEU A 1 125 ? 16.225 4.653 -31.724 1.00 59.38 125 LEU A O 1
ATOM 1029 N N . VAL A 1 126 ? 16.540 2.962 -33.164 1.00 62.28 126 VAL A N 1
ATOM 1030 C CA . VAL A 1 126 ? 15.408 2.154 -32.687 1.00 62.28 126 VAL A CA 1
ATOM 1031 C C . VAL A 1 126 ? 15.698 1.584 -31.300 1.00 62.28 126 VAL A C 1
ATOM 1033 O O . VAL A 1 126 ? 14.815 1.584 -30.438 1.00 62.28 126 VAL A O 1
ATOM 1036 N N . ILE A 1 127 ? 16.945 1.174 -31.054 1.00 63.66 127 ILE A N 1
ATOM 1037 C CA . ILE A 1 127 ? 17.403 0.701 -29.740 1.00 63.66 127 ILE A CA 1
ATOM 1038 C C . ILE A 1 127 ? 17.193 1.799 -28.682 1.00 63.66 127 ILE A C 1
ATOM 1040 O O . ILE A 1 127 ? 16.522 1.563 -27.680 1.00 63.66 127 ILE A O 1
ATOM 1044 N N . ASN A 1 128 ? 17.626 3.036 -28.958 1.00 64.88 128 ASN A N 1
ATOM 1045 C CA . ASN A 1 128 ? 17.433 4.168 -28.040 1.00 64.88 128 ASN A CA 1
ATOM 1046 C C . ASN A 1 128 ? 15.952 4.501 -27.771 1.00 64.88 128 ASN A C 1
ATOM 1048 O O . ASN A 1 128 ? 15.587 4.811 -26.637 1.00 64.88 128 ASN A O 1
ATOM 1052 N N . ILE A 1 129 ? 15.080 4.447 -28.786 1.00 69.31 129 ILE A N 1
ATOM 1053 C CA . ILE A 1 129 ? 13.635 4.693 -28.603 1.00 69.31 129 ILE A CA 1
ATOM 1054 C C . ILE A 1 129 ? 13.007 3.596 -27.733 1.00 69.31 129 ILE A C 1
ATOM 1056 O O . ILE A 1 129 ? 12.189 3.887 -26.857 1.00 69.31 129 ILE A O 1
ATOM 1060 N N . THR A 1 130 ? 13.419 2.346 -27.946 1.00 71.81 130 THR A N 1
ATOM 1061 C CA . THR A 1 130 ? 12.944 1.185 -27.188 1.00 71.81 130 THR A CA 1
ATOM 1062 C C . THR A 1 130 ? 13.367 1.274 -25.721 1.00 71.81 130 THR A C 1
ATOM 1064 O O . THR A 1 130 ? 12.535 1.077 -24.837 1.00 71.81 130 THR A O 1
ATOM 1067 N N . ASP A 1 131 ? 14.608 1.674 -25.443 1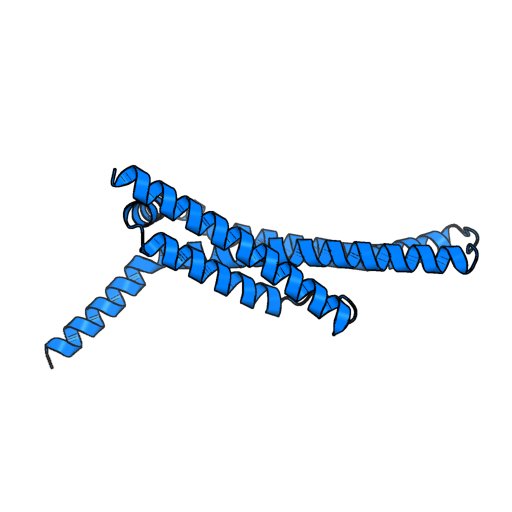.00 73.62 131 ASP A N 1
ATOM 1068 C CA . ASP A 1 131 ? 15.116 1.840 -24.077 1.00 73.62 131 ASP A CA 1
ATOM 1069 C C . ASP A 1 131 ? 14.411 2.976 -23.321 1.00 73.62 131 ASP A C 1
ATOM 1071 O O . ASP A 1 131 ? 14.025 2.811 -22.161 1.00 73.62 131 ASP A O 1
ATOM 1075 N N . ILE A 1 132 ? 14.161 4.113 -23.983 1.00 77.50 132 ILE A N 1
ATOM 1076 C CA . ILE A 1 132 ? 13.385 5.225 -23.406 1.00 77.50 132 ILE A CA 1
ATOM 1077 C C . ILE A 1 132 ? 11.956 4.775 -23.088 1.00 77.50 132 ILE A C 1
ATOM 1079 O O . ILE A 1 132 ? 11.417 5.101 -22.025 1.00 77.50 132 ILE A O 1
ATOM 1083 N N . PHE A 1 133 ? 11.340 4.007 -23.988 1.00 77.25 133 PHE A N 1
ATOM 1084 C CA . PHE A 1 133 ? 10.002 3.472 -23.778 1.00 77.25 133 PHE A CA 1
ATOM 1085 C C . PHE A 1 133 ? 9.964 2.492 -22.599 1.00 77.25 133 PHE A C 1
ATOM 1087 O O . PHE A 1 133 ? 9.121 2.641 -21.714 1.00 77.25 133 PHE A O 1
ATOM 1094 N N . ILE A 1 134 ? 10.908 1.548 -22.525 1.00 78.12 134 ILE A N 1
ATOM 1095 C CA . ILE A 1 134 ? 11.038 0.605 -21.403 1.00 78.12 134 ILE A CA 1
ATOM 1096 C C . ILE A 1 134 ? 11.237 1.361 -20.087 1.00 78.12 134 ILE A C 1
ATOM 1098 O O . ILE A 1 134 ? 10.592 1.038 -19.083 1.00 78.12 134 ILE A O 1
ATOM 1102 N N . TYR A 1 135 ? 12.077 2.397 -20.082 1.00 81.25 135 TYR A N 1
ATOM 1103 C CA . TYR A 1 135 ? 12.305 3.230 -18.907 1.00 81.25 135 TYR A CA 1
ATOM 1104 C C . TYR A 1 135 ? 11.018 3.923 -18.440 1.00 81.25 135 TYR A C 1
ATOM 1106 O O . TYR A 1 135 ? 10.663 3.844 -17.260 1.00 81.25 135 TYR A O 1
ATOM 1114 N N . PHE A 1 136 ? 10.281 4.556 -19.358 1.00 83.19 136 PHE A N 1
ATOM 1115 C CA . PHE A 1 136 ? 9.023 5.233 -19.043 1.00 83.19 136 PHE A CA 1
ATOM 1116 C C . PHE A 1 136 ? 7.957 4.257 -18.533 1.00 83.19 136 PHE A C 1
ATOM 1118 O O . PHE A 1 136 ? 7.307 4.507 -17.518 1.00 83.19 136 PHE A O 1
ATOM 1125 N N . VAL A 1 137 ? 7.815 3.109 -19.193 1.00 83.50 137 VAL A N 1
ATOM 1126 C CA . VAL A 1 137 ? 6.882 2.050 -18.801 1.00 83.50 137 VAL A CA 1
ATOM 1127 C C . VAL A 1 137 ? 7.225 1.502 -17.411 1.00 83.50 137 VAL A C 1
ATOM 1129 O O . VAL A 1 137 ? 6.329 1.322 -16.587 1.00 83.50 137 VAL A O 1
ATOM 1132 N N . THR A 1 138 ? 8.512 1.331 -17.100 1.00 83.56 138 THR A N 1
ATOM 1133 C CA . THR A 1 138 ? 8.981 0.937 -15.760 1.00 83.56 138 THR A CA 1
ATOM 1134 C C . THR A 1 138 ? 8.652 2.000 -14.711 1.00 83.56 138 THR A C 1
ATOM 1136 O O . THR A 1 138 ? 8.243 1.668 -13.602 1.00 83.56 138 THR A O 1
ATOM 1139 N N . LEU A 1 139 ? 8.768 3.285 -15.057 1.00 86.06 139 LEU A N 1
ATOM 1140 C CA . LEU A 1 139 ? 8.438 4.393 -14.157 1.00 86.06 139 LEU A CA 1
ATOM 1141 C C . LEU A 1 139 ? 6.940 4.416 -13.820 1.00 86.06 139 LEU A C 1
ATOM 1143 O O . LEU A 1 139 ? 6.568 4.506 -12.650 1.00 86.06 139 LEU A O 1
ATOM 1147 N N . VAL A 1 140 ? 6.077 4.275 -14.830 1.00 88.06 140 VAL A N 1
ATOM 1148 C CA . VAL A 1 140 ? 4.620 4.179 -14.637 1.00 88.06 140 VAL A CA 1
ATOM 1149 C C . VAL A 1 140 ? 4.262 2.936 -13.825 1.00 88.06 140 VAL A C 1
ATOM 1151 O O . VAL A 1 140 ? 3.432 3.008 -12.920 1.00 88.06 140 VAL A O 1
ATOM 1154 N N . TRP A 1 141 ? 4.910 1.804 -14.102 1.00 88.44 141 TRP A N 1
ATOM 1155 C CA . TRP A 1 141 ? 4.688 0.574 -13.353 1.00 88.44 141 TRP A CA 1
ATOM 1156 C C . TRP A 1 141 ? 5.080 0.718 -11.879 1.00 88.44 141 TRP A C 1
ATOM 1158 O O . TRP A 1 141 ? 4.287 0.382 -11.000 1.00 88.44 141 TRP A O 1
ATOM 1168 N N . ASN A 1 142 ? 6.240 1.314 -11.593 1.00 89.62 142 ASN A N 1
ATOM 1169 C CA . ASN A 1 142 ? 6.665 1.634 -10.232 1.00 89.62 142 ASN A CA 1
ATOM 1170 C C . ASN A 1 142 ? 5.641 2.512 -9.514 1.00 89.62 142 ASN A C 1
ATOM 1172 O O . ASN A 1 142 ? 5.283 2.218 -8.375 1.00 89.62 142 ASN A O 1
ATOM 1176 N N . PHE A 1 143 ? 5.124 3.546 -10.181 1.00 91.19 143 PHE A N 1
ATOM 1177 C CA . PHE A 1 143 ? 4.090 4.412 -9.619 1.00 91.19 143 PHE A CA 1
ATOM 1178 C C . PHE A 1 143 ? 2.827 3.637 -9.223 1.00 91.19 143 PHE A C 1
ATOM 1180 O O . PHE A 1 143 ? 2.312 3.810 -8.116 1.00 91.19 143 PHE A O 1
ATOM 1187 N N . VAL A 1 144 ? 2.366 2.728 -10.087 1.00 90.75 144 VAL A N 1
ATOM 1188 C CA . VAL A 1 144 ? 1.234 1.839 -9.787 1.00 90.75 144 VAL A CA 1
ATOM 1189 C C . VAL A 1 144 ? 1.560 0.921 -8.606 1.00 90.75 144 VAL A C 1
ATOM 1191 O O . VAL A 1 144 ? 0.752 0.812 -7.682 1.00 90.75 144 VAL A O 1
ATOM 1194 N N . CYS A 1 145 ? 2.746 0.308 -8.583 1.00 90.69 145 CYS A N 1
ATOM 1195 C CA . CYS A 1 145 ? 3.183 -0.547 -7.480 1.00 90.69 145 CYS A CA 1
ATOM 1196 C C . CYS A 1 145 ? 3.225 0.208 -6.145 1.00 90.69 145 CYS A C 1
ATOM 1198 O O . CYS A 1 145 ? 2.774 -0.347 -5.140 1.00 90.69 145 CYS A O 1
ATOM 1200 N N . TYR A 1 146 ? 3.705 1.458 -6.120 1.00 92.94 146 TYR A N 1
ATOM 1201 C CA . TYR A 1 146 ? 3.711 2.293 -4.914 1.00 92.94 146 TYR A CA 1
ATOM 1202 C C . TYR A 1 146 ? 2.288 2.527 -4.401 1.00 92.94 146 TYR A C 1
ATOM 1204 O O . TYR A 1 146 ? 2.007 2.242 -3.238 1.00 92.94 146 TYR A O 1
ATOM 1212 N N . ILE A 1 147 ? 1.364 2.941 -5.275 1.00 92.06 147 ILE A N 1
ATOM 1213 C CA . ILE A 1 147 ? -0.035 3.183 -4.893 1.00 92.06 147 ILE A CA 1
ATOM 1214 C C . ILE A 1 147 ? -0.667 1.916 -4.311 1.00 92.06 147 ILE A C 1
ATOM 1216 O O . ILE A 1 147 ? -1.220 1.942 -3.210 1.00 92.06 147 ILE A O 1
ATOM 1220 N N . VAL A 1 148 ? -0.590 0.807 -5.049 1.00 91.75 148 VAL A N 1
ATOM 1221 C CA . VAL A 1 148 ? -1.278 -0.440 -4.696 1.00 91.75 148 VAL A CA 1
ATOM 1222 C C . VAL A 1 148 ? -0.711 -1.025 -3.403 1.00 91.75 148 VAL A C 1
ATOM 1224 O O . VAL A 1 148 ? -1.472 -1.351 -2.491 1.00 91.75 148 VAL A O 1
ATOM 1227 N N . THR A 1 149 ? 0.616 -1.098 -3.282 1.00 92.06 149 THR A N 1
ATOM 1228 C CA . THR A 1 149 ? 1.277 -1.670 -2.100 1.00 92.06 149 THR A CA 1
ATOM 1229 C C . THR A 1 149 ? 1.009 -0.820 -0.859 1.00 92.06 149 THR A C 1
ATOM 1231 O O . THR A 1 149 ? 0.659 -1.351 0.195 1.00 92.06 149 THR A O 1
ATOM 1234 N N . SER A 1 150 ? 1.088 0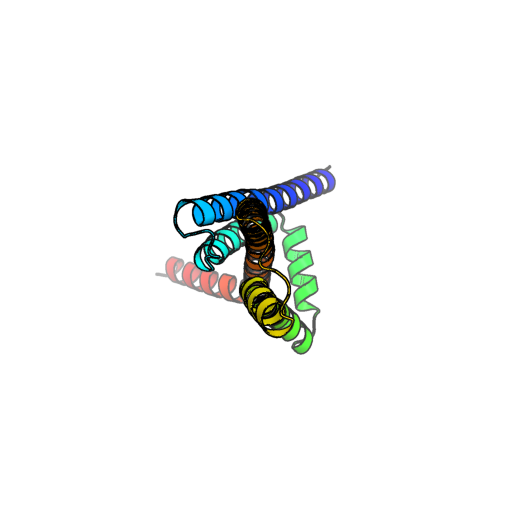.510 -0.967 1.00 93.44 150 SER A N 1
ATOM 1235 C CA . SER A 1 150 ? 0.786 1.406 0.154 1.00 93.44 150 SER A CA 1
ATOM 1236 C C . SER A 1 150 ? -0.677 1.360 0.584 1.00 93.44 150 SER A C 1
ATOM 1238 O O . SER A 1 150 ? -0.955 1.411 1.783 1.00 93.44 150 SER A O 1
ATOM 1240 N N . MET A 1 151 ? -1.616 1.218 -0.359 1.00 91.12 151 MET A N 1
ATOM 1241 C CA . MET A 1 151 ? -3.029 0.997 -0.037 1.00 91.12 151 MET A CA 1
ATOM 1242 C C . MET A 1 151 ? -3.235 -0.308 0.733 1.00 91.12 151 MET A C 1
ATOM 1244 O O . MET A 1 151 ? -3.957 -0.309 1.727 1.00 91.12 151 MET A O 1
ATOM 1248 N N . MET A 1 152 ? -2.585 -1.398 0.314 1.00 91.69 152 MET A N 1
ATOM 1249 C CA . MET A 1 152 ? -2.675 -2.689 1.007 1.00 91.69 152 MET A CA 1
ATOM 1250 C C . MET A 1 152 ? -2.127 -2.603 2.431 1.00 91.69 152 MET A C 1
ATOM 1252 O O . MET A 1 152 ? -2.802 -3.031 3.363 1.00 91.69 152 MET A O 1
ATOM 1256 N N . ILE A 1 153 ? -0.962 -1.974 2.617 1.00 92.00 153 ILE A N 1
ATOM 1257 C CA . ILE A 1 153 ? -0.368 -1.746 3.944 1.00 92.00 153 ILE A CA 1
ATOM 1258 C C . ILE A 1 153 ? -1.312 -0.913 4.822 1.00 92.00 153 ILE A C 1
ATOM 1260 O O . ILE A 1 153 ? -1.581 -1.273 5.965 1.00 92.00 153 ILE A O 1
ATOM 1264 N N . SER A 1 154 ? -1.853 0.185 4.289 1.00 91.88 154 SER A N 1
ATOM 1265 C CA . SER A 1 154 ? -2.780 1.055 5.021 1.00 91.88 154 SER A CA 1
ATOM 1266 C C . SER A 1 154 ? -4.068 0.332 5.428 1.00 91.88 154 SER A C 1
ATOM 1268 O O . SER A 1 154 ? -4.553 0.504 6.551 1.00 91.88 154 SER A O 1
ATOM 1270 N N . MET A 1 155 ? -4.606 -0.503 4.536 1.00 87.81 155 MET A N 1
ATOM 1271 C CA . MET A 1 155 ? -5.796 -1.310 4.792 1.00 87.81 155 MET A CA 1
ATOM 1272 C C . MET A 1 155 ? -5.536 -2.347 5.889 1.00 87.81 155 MET A C 1
ATOM 1274 O O . MET A 1 155 ? -6.323 -2.443 6.829 1.00 87.81 155 MET A O 1
ATOM 1278 N N . GLU A 1 156 ? -4.412 -3.061 5.807 1.00 89.56 156 GLU A N 1
ATOM 1279 C CA . GLU A 1 156 ? -4.019 -4.080 6.783 1.00 89.56 156 GLU A CA 1
ATOM 1280 C C . GLU A 1 156 ? -3.858 -3.476 8.182 1.00 89.56 156 GLU A C 1
ATOM 1282 O O . GLU A 1 156 ? -4.448 -3.951 9.153 1.00 89.56 156 GLU A O 1
ATOM 1287 N N . LEU A 1 157 ? -3.146 -2.349 8.281 1.00 90.38 157 LEU A N 1
ATOM 1288 C CA . LEU A 1 157 ? -2.982 -1.622 9.539 1.00 90.38 157 LEU A CA 1
ATOM 1289 C C . LEU A 1 157 ? -4.318 -1.111 10.087 1.00 90.38 157 LEU A C 1
ATOM 1291 O O . LEU A 1 157 ? -4.553 -1.181 11.292 1.00 90.38 157 LEU A O 1
ATOM 1295 N N . THR A 1 158 ? -5.222 -0.647 9.219 1.00 87.44 158 THR A N 1
ATOM 1296 C CA . THR A 1 158 ? -6.571 -0.230 9.630 1.00 87.44 158 THR A CA 1
ATOM 1297 C C . THR A 1 158 ? -7.357 -1.400 10.220 1.00 87.44 158 THR A C 1
ATOM 1299 O O . THR A 1 158 ? -7.981 -1.247 11.271 1.00 87.44 158 THR A O 1
ATOM 1302 N N . PHE A 1 159 ? -7.311 -2.578 9.595 1.00 85.44 159 PHE A N 1
ATOM 1303 C CA . PHE A 1 159 ? -7.990 -3.772 10.104 1.00 85.44 159 PHE A CA 1
ATOM 1304 C C . PHE A 1 159 ? -7.424 -4.242 11.437 1.00 85.44 159 PHE A C 1
ATOM 1306 O O . PHE A 1 159 ? -8.194 -4.485 12.368 1.00 85.44 159 PHE A O 1
ATOM 1313 N N . ILE A 1 160 ? -6.097 -4.315 11.553 1.00 86.94 160 ILE A N 1
ATOM 1314 C CA . ILE A 1 160 ? -5.416 -4.630 12.812 1.00 86.94 160 ILE A CA 1
ATOM 1315 C C . ILE A 1 160 ? -5.840 -3.621 13.886 1.00 86.94 160 ILE A C 1
ATOM 1317 O O . ILE A 1 160 ? -6.276 -4.019 14.966 1.00 86.94 160 ILE A O 1
ATOM 1321 N N . GLY A 1 161 ? -5.800 -2.325 13.567 1.00 86.12 161 GLY A N 1
ATOM 1322 C CA . GLY A 1 161 ? -6.206 -1.253 14.469 1.00 86.12 161 GLY A CA 1
ATOM 1323 C C . GLY A 1 161 ? -7.631 -1.429 14.991 1.00 86.12 161 GLY A C 1
ATOM 1324 O O . GLY A 1 161 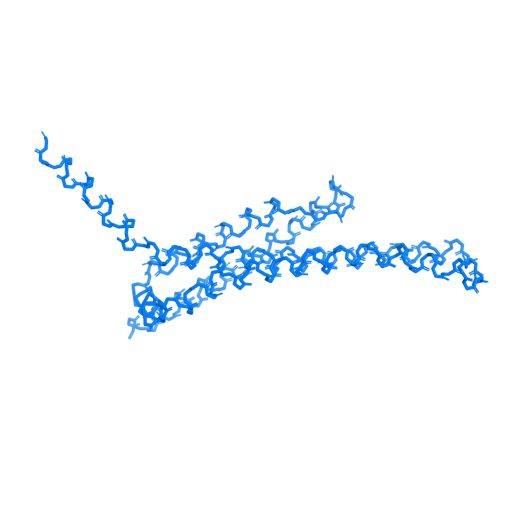? -7.839 -1.370 16.196 1.00 86.12 161 GLY A O 1
ATOM 1325 N N . ILE A 1 162 ? -8.605 -1.707 14.116 1.00 84.38 162 ILE A N 1
ATOM 1326 C CA . ILE A 1 162 ? -10.008 -1.920 14.513 1.00 84.38 162 ILE A CA 1
ATOM 1327 C C . ILE A 1 162 ? -10.161 -3.181 15.376 1.00 84.38 162 ILE A C 1
ATOM 1329 O O . ILE A 1 162 ? -10.837 -3.141 16.401 1.00 84.38 162 ILE A O 1
ATOM 1333 N N . ILE A 1 163 ? -9.554 -4.303 14.973 1.00 82.62 163 ILE A N 1
ATOM 1334 C CA . ILE A 1 163 ? -9.714 -5.598 15.656 1.00 82.62 163 ILE A CA 1
ATOM 1335 C C . ILE A 1 163 ? -9.132 -5.558 17.070 1.00 82.62 163 ILE A C 1
ATOM 1337 O O . ILE A 1 163 ? -9.724 -6.114 17.995 1.00 82.62 163 ILE A O 1
ATOM 1341 N N . PHE A 1 164 ? -7.973 -4.923 17.241 1.00 82.94 164 PHE A N 1
ATOM 1342 C CA . PHE A 1 164 ? -7.286 -4.866 18.529 1.00 82.94 164 PHE A CA 1
ATOM 1343 C C . PHE A 1 164 ? -7.663 -3.647 19.372 1.00 82.94 164 PHE A C 1
ATOM 1345 O O . PHE A 1 164 ? -7.233 -3.578 20.523 1.00 82.94 164 PHE A O 1
ATOM 1352 N N . PHE A 1 165 ? -8.480 -2.724 18.851 1.00 84.12 165 PHE A N 1
ATOM 1353 C CA . PHE A 1 165 ? -8.796 -1.471 19.533 1.00 84.12 165 PHE A CA 1
ATOM 1354 C C . PHE A 1 165 ? -9.325 -1.678 20.955 1.00 84.12 165 PHE A C 1
ATOM 1356 O O . PHE A 1 165 ? -8.795 -1.078 21.884 1.00 84.12 165 PHE A O 1
ATOM 1363 N N . ASP A 1 166 ? -10.304 -2.565 21.144 1.00 80.50 166 ASP A N 1
ATOM 1364 C CA . ASP A 1 166 ? -10.920 -2.787 22.462 1.00 80.50 166 ASP A CA 1
ATOM 1365 C C . ASP A 1 166 ? -9.908 -3.278 23.488 1.00 80.50 166 ASP A C 1
ATOM 1367 O O . ASP A 1 166 ? -9.861 -2.790 24.613 1.00 80.50 166 ASP A O 1
ATOM 1371 N N . ARG A 1 167 ? -9.029 -4.186 23.063 1.00 81.38 167 ARG A N 1
ATOM 1372 C CA . ARG A 1 167 ? -7.986 -4.747 23.917 1.00 81.38 167 ARG A CA 1
ATOM 1373 C C . ARG A 1 167 ? -6.928 -3.708 24.280 1.00 81.38 167 ARG A C 1
ATOM 1375 O O . ARG A 1 167 ? -6.442 -3.690 25.406 1.00 81.38 167 ARG A O 1
ATOM 1382 N N . ILE A 1 168 ? -6.568 -2.853 23.323 1.00 80.81 168 ILE A N 1
ATOM 1383 C CA . ILE A 1 168 ? -5.633 -1.746 23.537 1.00 80.81 168 ILE A CA 1
ATOM 1384 C C . ILE A 1 168 ? -6.259 -0.724 24.494 1.00 80.81 168 ILE A C 1
ATOM 1386 O O . ILE A 1 168 ? -5.618 -0.314 25.457 1.00 80.81 168 ILE A O 1
ATOM 1390 N N . SER A 1 169 ? -7.520 -0.351 24.272 1.00 80.75 169 SER A N 1
ATOM 1391 C CA . SER A 1 169 ? -8.249 0.608 25.105 1.00 80.75 169 SER A CA 1
ATOM 1392 C C . SER A 1 169 ? -8.399 0.117 26.546 1.00 80.75 169 SER A C 1
ATOM 1394 O O . SER A 1 169 ? -8.168 0.881 27.481 1.00 80.75 169 SER A O 1
ATOM 1396 N N . GLU A 1 170 ? -8.747 -1.157 26.737 1.00 83.44 170 GLU A N 1
ATOM 1397 C CA . GLU A 1 170 ? -8.869 -1.779 28.059 1.00 83.44 170 GLU A CA 1
ATOM 1398 C C . GLU A 1 170 ? -7.529 -1.773 28.808 1.00 83.44 170 GLU A C 1
ATOM 1400 O O . GLU A 1 170 ? -7.465 -1.369 29.970 1.00 83.44 170 GLU A O 1
ATOM 1405 N N . TYR A 1 171 ? -6.438 -2.124 28.120 1.00 80.44 171 TYR A N 1
ATOM 1406 C CA . TYR A 1 171 ? -5.091 -2.084 28.686 1.00 80.44 171 TYR A CA 1
ATOM 1407 C C . TYR A 1 171 ? -4.693 -0.677 29.164 1.00 80.44 171 TYR A C 1
ATOM 1409 O O . TYR A 1 171 ? -4.171 -0.517 30.268 1.00 80.44 171 TYR A O 1
ATOM 1417 N N . TYR A 1 172 ? -4.975 0.363 28.372 1.00 75.12 172 TYR A N 1
ATOM 1418 C CA . TYR A 1 172 ? -4.678 1.745 28.766 1.00 75.12 172 TYR A CA 1
ATOM 1419 C C . TYR A 1 172 ? -5.570 2.252 29.907 1.00 75.12 172 TYR A C 1
ATOM 1421 O O . TYR A 1 172 ? -5.084 2.993 30.764 1.00 75.12 172 TYR A O 1
ATOM 1429 N N . SER A 1 173 ? -6.835 1.825 29.967 1.00 76.06 173 SER A N 1
ATOM 1430 C CA . SER A 1 173 ? -7.740 2.156 31.076 1.00 76.06 173 SER A CA 1
ATOM 1431 C C . SER A 1 173 ? -7.219 1.615 32.412 1.00 76.06 173 SER A C 1
ATOM 1433 O O . SER A 1 173 ? -7.170 2.343 33.401 1.00 76.06 173 SER A O 1
ATOM 1435 N N . GLN A 1 174 ? -6.737 0.368 32.426 1.00 75.44 174 GLN A N 1
ATOM 1436 C CA . GLN A 1 174 ? -6.185 -0.276 33.626 1.00 75.44 174 GLN A CA 1
ATOM 1437 C C . GLN A 1 174 ? -4.904 0.405 34.139 1.00 75.44 174 GLN A C 1
ATOM 1439 O O . GLN A 1 174 ? -4.663 0.460 35.345 1.00 75.44 174 GLN A O 1
ATOM 1444 N N . ILE A 1 175 ? -4.074 0.948 33.241 1.00 72.19 175 ILE A N 1
ATOM 1445 C CA . ILE A 1 175 ? -2.884 1.729 33.621 1.00 72.19 175 ILE A CA 1
ATOM 1446 C C . ILE A 1 175 ? -3.281 3.076 34.240 1.00 72.19 175 ILE A C 1
ATOM 1448 O O . ILE A 1 175 ? -2.626 3.532 35.179 1.00 72.19 175 ILE A O 1
ATOM 1452 N N . GLY A 1 176 ? -4.335 3.714 33.722 1.00 64.50 176 GLY A N 1
ATOM 1453 C CA . GLY A 1 176 ? -4.872 4.962 34.263 1.00 64.50 176 GLY A CA 1
ATOM 1454 C C . GLY A 1 176 ? -5.415 4.794 35.681 1.00 64.50 176 GLY A C 1
ATOM 1455 O O . GLY A 1 176 ? -5.048 5.560 36.565 1.00 64.50 176 GLY A O 1
ATOM 1456 N N . GLU A 1 177 ? -6.209 3.750 35.921 1.00 59.62 177 GLU A N 1
ATOM 1457 C CA . GLU A 1 177 ? -6.763 3.451 37.250 1.00 59.62 177 GLU A CA 1
ATOM 1458 C C . GLU A 1 177 ? -5.680 3.108 38.281 1.00 59.62 177 GLU A C 1
ATOM 1460 O O . GLU A 1 177 ? -5.762 3.550 39.426 1.00 59.62 177 GLU A O 1
ATOM 1465 N N . LYS A 1 178 ? -4.616 2.398 37.877 1.00 59.78 178 LYS A N 1
ATOM 1466 C CA . LYS A 1 178 ? -3.470 2.122 38.760 1.00 59.78 178 LYS A CA 1
ATOM 1467 C C . LYS A 1 178 ? -2.730 3.382 39.210 1.00 59.78 178 LYS A C 1
ATOM 1469 O O . LYS A 1 178 ? -2.247 3.412 40.327 1.00 59.78 178 LYS A O 1
ATOM 1474 N N . LYS A 1 179 ? -2.651 4.416 38.368 1.00 56.25 179 LYS A N 1
ATOM 1475 C CA . LYS A 1 179 ? -1.985 5.686 38.712 1.00 56.25 179 LYS A CA 1
ATOM 1476 C C . LYS A 1 179 ? -2.821 6.622 39.586 1.00 56.25 179 LYS A C 1
ATOM 1478 O O . LYS A 1 179 ? -2.276 7.599 40.080 1.00 56.25 179 LYS A O 1
ATOM 1483 N N . ILE A 1 180 ? -4.127 6.388 39.701 1.00 56.44 180 ILE A N 1
ATOM 1484 C CA . ILE A 1 180 ? -5.035 7.221 40.509 1.00 56.44 180 ILE A CA 1
ATOM 1485 C C . ILE A 1 180 ? -5.129 6.692 41.951 1.00 56.44 180 ILE A C 1
ATOM 1487 O O . ILE A 1 180 ? -5.479 7.445 42.855 1.00 56.44 180 ILE A O 1
ATOM 1491 N N . ASN A 1 181 ? -4.803 5.414 42.160 1.00 50.91 181 ASN A N 1
ATOM 1492 C CA . ASN A 1 181 ? -4.908 4.726 43.449 1.00 50.91 181 ASN A CA 1
ATOM 1493 C C . ASN A 1 181 ? -3.561 4.521 44.176 1.00 50.91 181 ASN A C 1
ATOM 1495 O O . ASN A 1 181 ? -3.560 3.880 45.227 1.00 50.91 181 ASN A O 1
ATOM 1499 N N . ASP A 1 182 ? -2.462 5.062 43.639 1.00 48.31 182 ASP A N 1
ATOM 1500 C CA . ASP A 1 182 ? -1.142 5.178 44.287 1.00 48.31 182 ASP A CA 1
ATOM 1501 C C . ASP A 1 182 ? -0.878 6.651 44.653 1.00 48.31 182 ASP A C 1
ATOM 1503 O O . ASP A 1 182 ? -0.287 6.904 45.730 1.00 48.31 182 ASP A O 1
#

Secondary structure (DSSP, 8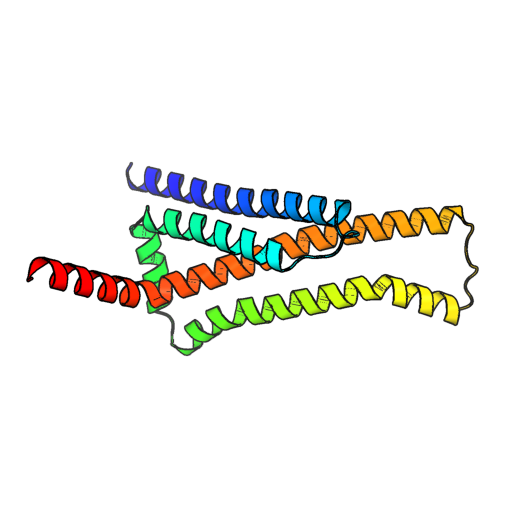-state):
-HHHHHHHHHHHHHHHHHHHHHHHHHHHHHHHHHHSTT---HHHHHHHHHHHHHHHHHHHHT-HHHHHHHHHHHHTS-HHHHHHHHHHHHHHHHHHHHHHHHHHHHHHHHHHHHHHHT-----HHHHHHHHHHHHHHHHHHHHHHHHHHHHHHHHHHHHHHHHHHHHHHHHHHHHHHHHH--

pLDDT: mean 79.76, std 10.26, range [48.31, 93.44]

Radius of gyration: 22.86 Å; chains: 1; bounding box: 48×37×82 Å